Protein AF-A0A379PPJ9-F1 (afdb_monomer)

pLDDT: mean 93.81, std 9.84, range [37.91, 98.75]

Mean predicted aligned error: 3.61 Å

Foldseek 3Di:
DWKWWAQLWKTKIFQWDDDVLDTPTQHHDQKDWAWFAEPNDTWTKIKGKDADPVVSVVLRVPRRPDYLQDQPDQDQDDAPRIWMWMATLVRWIFIAGRSSHTDTDDPGFMDDDLRVQLVVCVVVPDGSNVSLVRSQVPRPRGHHDMWMATSVVRDTDDDDPDPDD

Secondary structure (DSSP, 8-state):
--EEEE-SSEEEE---EEETTEEEESS---EEEEEEEETTEEEEEEEEEEE-HHHHHHHHHHHTTSBTT-GGGPPP--TTSEEEEEEETTS-EEEE-TT---EEPPSSEEEETTHHHHHHHHHTT--HHHHHHHHHHH-TT--SS-EEEETTTTEE--PPPPPP-

Solvent-accessible surface area (backbone atoms only — not comparable to full-atom values): 8866 Å² total; per-residue (Å²): 78,22,24,35,24,30,55,83,43,35,43,17,31,35,1,26,35,66,58,89,94,40,80,76,39,46,70,48,84,42,69,41,80,48,54,28,25,53,90,88,37,81,42,52,32,38,39,36,49,23,43,41,72,65,52,45,52,53,51,52,57,46,41,56,73,38,45,54,79,56,79,88,78,65,70,95,58,62,82,85,33,40,40,32,44,36,40,38,80,90,68,55,39,27,39,29,46,55,75,56,60,69,37,82,53,66,78,64,42,49,44,49,71,22,20,71,48,23,44,54,34,36,76,72,70,39,53,18,57,61,6,40,53,54,11,32,76,71,26,91,57,28,25,61,48,67,49,36,34,32,69,83,76,75,40,77,51,89,76,76,76,77,76,87,127

Radius of gyration: 15.04 Å; Cα contacts (8 Å, |Δi|>4): 394; chains: 1; bounding box: 38×35×41 Å

InterPro domains:
  IPR029055 Nucleophile aminohydrolases, N-terminal [G3DSA:3.60.20.10] (2-155)
  IPR029055 Nucleophile aminohydrolases, N-terminal [SSF56235] (7-148)

Sequence (165 aa):
MTTVAYDGRFLAADGRSTLGNLISGKAVKKIFQLLTCANGVQVQAVLAGAGSFQTVNIVKSHLERNDLFESELIPEIEPGSFQGLLVLETGEVYDLEDKLVPLPAEIPVAIGSGTDYAMAAMVMGKSAPAAVEVACELDVYSGGKIAVFDTETWAFVDIKPAAAA

Organism: Ectopseudomonas mendocina (NCBI:txid300)

Structure (mmCIF, N/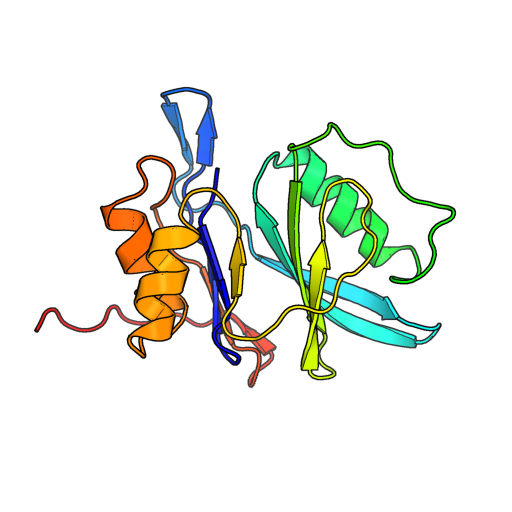CA/C/O backbone):
data_AF-A0A379PPJ9-F1
#
_entry.id   AF-A0A379PPJ9-F1
#
loop_
_atom_site.group_PDB
_atom_site.id
_atom_site.type_symbol
_atom_site.label_atom_id
_atom_site.label_alt_id
_atom_site.label_comp_id
_atom_site.label_asym_id
_atom_site.label_entity_id
_atom_site.label_seq_id
_atom_site.pdbx_PDB_ins_code
_atom_site.Cartn_x
_atom_site.Cartn_y
_atom_site.Cartn_z
_atom_site.occupancy
_atom_site.B_iso_or_equiv
_atom_site.auth_seq_id
_atom_site.auth_comp_id
_atom_site.auth_asym_id
_atom_site.auth_atom_id
_atom_site.pdbx_PDB_model_num
ATOM 1 N N . MET A 1 1 ? 11.764 5.414 -2.268 1.00 88.62 1 MET A N 1
ATOM 2 C CA . MET A 1 1 ? 11.714 4.691 -3.552 1.00 88.62 1 MET A CA 1
ATOM 3 C C . MET A 1 1 ? 11.227 3.277 -3.312 1.00 88.62 1 MET A C 1
ATOM 5 O O . MET A 1 1 ? 11.798 2.616 -2.452 1.00 88.62 1 MET A O 1
ATOM 9 N N . THR A 1 2 ? 10.162 2.880 -4.001 1.00 93.44 2 THR A N 1
ATOM 10 C CA . THR A 1 2 ? 9.380 1.647 -3.799 1.00 93.44 2 THR A CA 1
ATOM 11 C C . THR A 1 2 ? 8.352 1.577 -4.929 1.00 93.44 2 THR A C 1
ATOM 13 O O . TH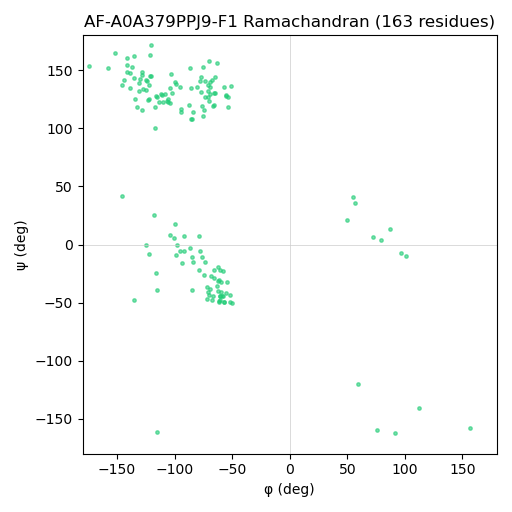R A 1 2 ? 7.913 2.632 -5.379 1.00 93.44 2 THR A O 1
ATOM 16 N N . THR A 1 3 ? 7.893 0.387 -5.304 1.00 98.31 3 THR A N 1
ATOM 17 C CA . THR A 1 3 ? 6.592 0.221 -5.962 1.00 98.31 3 THR A CA 1
ATOM 18 C C . THR A 1 3 ? 5.667 -0.607 -5.085 1.00 98.31 3 THR A C 1
ATOM 20 O O . THR A 1 3 ? 6.030 -1.704 -4.655 1.00 98.31 3 THR A O 1
ATOM 23 N N . VAL A 1 4 ? 4.473 -0.076 -4.839 1.00 98.56 4 VAL A N 1
ATOM 24 C CA . VAL A 1 4 ? 3.347 -0.762 -4.200 1.00 98.56 4 VAL A CA 1
ATOM 25 C C . VAL A 1 4 ? 2.152 -0.672 -5.136 1.00 98.56 4 VAL A C 1
ATOM 27 O O . VAL A 1 4 ? 1.942 0.376 -5.736 1.00 98.56 4 VAL A O 1
ATOM 30 N N . ALA A 1 5 ? 1.366 -1.739 -5.240 1.00 98.69 5 ALA A N 1
ATOM 31 C CA . ALA A 1 5 ? 0.133 -1.763 -6.019 1.00 98.69 5 ALA A CA 1
ATOM 32 C C . ALA A 1 5 ? -0.960 -2.564 -5.303 1.00 98.69 5 ALA A C 1
ATOM 34 O O . ALA A 1 5 ? -0.660 -3.548 -4.621 1.00 98.69 5 ALA A O 1
ATOM 35 N N . TYR A 1 6 ? -2.215 -2.167 -5.501 1.00 98.75 6 TYR A N 1
ATOM 36 C CA . TYR A 1 6 ? -3.407 -2.865 -5.039 1.00 98.75 6 TYR A CA 1
ATOM 37 C C . TYR A 1 6 ? -4.448 -2.950 -6.155 1.00 98.75 6 TYR A C 1
ATOM 39 O O . TYR A 1 6 ? -4.855 -1.935 -6.720 1.00 98.75 6 TYR A O 1
ATOM 47 N N . ASP A 1 7 ? -4.892 -4.169 -6.457 1.00 98.31 7 ASP A N 1
ATOM 48 C CA . ASP A 1 7 ? -5.857 -4.462 -7.529 1.00 98.31 7 ASP A CA 1
ATOM 49 C C . ASP A 1 7 ? -7.276 -4.767 -7.013 1.00 98.31 7 ASP A C 1
ATOM 51 O O . ASP A 1 7 ? -8.141 -5.181 -7.782 1.00 98.31 7 ASP A O 1
ATOM 55 N N . GLY A 1 8 ? -7.519 -4.574 -5.713 1.00 97.62 8 GLY A N 1
ATOM 56 C CA . GLY A 1 8 ? -8.782 -4.918 -5.054 1.00 97.62 8 GLY A CA 1
ATOM 57 C C . GLY A 1 8 ? -8.781 -6.277 -4.361 1.00 97.62 8 GLY A C 1
ATOM 58 O O . GLY A 1 8 ? -9.727 -6.581 -3.639 1.00 97.62 8 GLY A O 1
ATOM 59 N N . ARG A 1 9 ? -7.717 -7.069 -4.535 1.00 97.25 9 ARG A N 1
ATOM 60 C CA . ARG A 1 9 ? -7.499 -8.323 -3.807 1.00 97.25 9 ARG A CA 1
ATOM 61 C C . ARG A 1 9 ? -6.065 -8.470 -3.309 1.00 97.25 9 ARG A C 1
ATOM 63 O O . ARG A 1 9 ? -5.817 -8.856 -2.175 1.00 97.25 9 ARG A O 1
ATOM 70 N N . PHE A 1 10 ? -5.090 -8.223 -4.162 1.00 98.44 10 PHE A N 1
ATOM 71 C CA . PHE A 1 10 ? -3.689 -8.397 -3.830 1.00 98.44 10 PHE A CA 1
ATOM 72 C C . PHE A 1 10 ? -3.051 -7.044 -3.594 1.00 98.44 10 PHE A C 1
ATOM 74 O O . PHE A 1 10 ? -3.020 -6.199 -4.483 1.00 98.44 10 PHE A O 1
ATOM 81 N N . LEU A 1 11 ? -2.494 -6.859 -2.402 1.00 98.62 11 LEU A N 1
ATOM 82 C CA . LEU A 1 11 ? -1.573 -5.772 -2.107 1.00 98.62 11 LEU A CA 1
ATOM 83 C C . LEU A 1 11 ? -0.154 -6.299 -2.303 1.00 98.62 11 LEU A C 1
ATOM 85 O O . LEU A 1 11 ? 0.276 -7.223 -1.610 1.00 98.62 11 LEU A O 1
ATOM 89 N N . ALA A 1 12 ? 0.570 -5.734 -3.260 1.00 98.56 12 ALA A N 1
ATOM 90 C CA . ALA A 1 12 ? 1.913 -6.164 -3.618 1.00 98.56 12 ALA A CA 1
ATOM 91 C C . ALA A 1 12 ? 2.920 -5.028 -3.453 1.00 98.56 12 ALA A C 1
ATOM 93 O O . ALA A 1 12 ? 2.608 -3.871 -3.721 1.00 98.56 12 ALA A O 1
ATOM 94 N N . ALA A 1 13 ? 4.140 -5.363 -3.035 1.00 98.44 13 ALA A N 1
ATOM 95 C CA . ALA A 1 13 ? 5.232 -4.406 -2.896 1.00 98.44 13 ALA A CA 1
ATOM 96 C C . ALA A 1 13 ? 6.574 -5.034 -3.271 1.00 98.44 13 ALA A C 1
ATOM 98 O O . ALA A 1 13 ? 6.845 -6.188 -2.928 1.00 98.44 13 ALA A O 1
ATOM 99 N N . ASP A 1 14 ? 7.440 -4.269 -3.930 1.00 98.12 14 ASP A N 1
ATOM 100 C CA . ASP A 1 14 ? 8.795 -4.713 -4.247 1.00 98.12 14 ASP A CA 1
ATOM 101 C C . ASP A 1 14 ? 9.683 -4.800 -2.983 1.00 98.12 14 ASP A C 1
ATOM 103 O O . ASP A 1 14 ? 9.444 -4.142 -1.970 1.00 98.12 14 ASP A O 1
ATOM 107 N N . GLY A 1 15 ? 10.759 -5.584 -3.035 1.00 97.12 15 GLY A N 1
ATOM 108 C CA . GLY A 1 15 ? 11.652 -5.829 -1.894 1.00 97.12 15 GLY A CA 1
ATOM 109 C C . GLY A 1 15 ? 12.924 -4.978 -1.862 1.00 97.12 15 GLY A C 1
ATOM 110 O O . GLY A 1 15 ? 13.753 -5.166 -0.963 1.00 97.12 15 GLY A O 1
ATOM 111 N N . ARG A 1 16 ? 13.149 -4.094 -2.843 1.00 97.31 16 ARG A N 1
ATOM 112 C CA . ARG A 1 16 ? 14.393 -3.326 -2.968 1.00 97.31 16 ARG A CA 1
ATOM 113 C C . ARG A 1 16 ? 14.406 -2.159 -1.990 1.00 97.31 16 ARG A C 1
ATOM 115 O O . ARG A 1 16 ? 13.404 -1.486 -1.786 1.00 97.31 16 ARG A O 1
ATOM 122 N N . SER A 1 17 ? 15.563 -1.905 -1.397 1.00 96.38 17 SER A N 1
ATOM 123 C CA . SER A 1 17 ? 15.854 -0.641 -0.723 1.00 96.38 17 SER A CA 1
ATOM 124 C C . SER A 1 17 ? 17.165 -0.091 -1.256 1.00 96.38 17 SER A C 1
ATOM 126 O O . SER A 1 17 ? 18.068 -0.856 -1.619 1.00 96.38 17 SER A O 1
ATOM 128 N N . THR A 1 18 ? 17.250 1.231 -1.340 1.00 94.94 18 THR A N 1
ATOM 129 C CA . THR A 1 18 ? 18.393 1.945 -1.902 1.00 94.94 18 THR A CA 1
ATOM 130 C C . THR A 1 18 ? 18.873 3.035 -0.957 1.00 94.94 18 THR A C 1
ATOM 132 O O . THR A 1 18 ? 18.065 3.731 -0.346 1.00 94.94 18 THR A O 1
ATOM 135 N N . LEU A 1 19 ? 20.189 3.225 -0.887 1.00 92.44 19 LEU A N 1
ATOM 136 C CA . LEU A 1 19 ? 20.836 4.374 -0.263 1.00 92.44 19 LEU A CA 1
ATOM 137 C C . LEU A 1 19 ? 21.61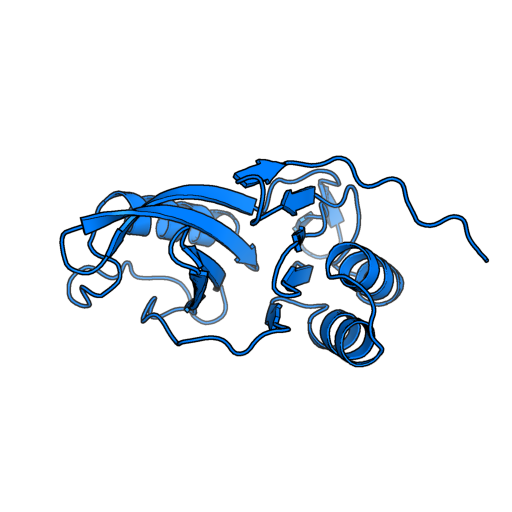5 5.125 -1.348 1.00 92.44 19 LEU A C 1
ATOM 139 O O . LEU A 1 19 ? 22.691 4.694 -1.757 1.00 92.44 19 LEU A O 1
ATOM 143 N N . GLY A 1 20 ? 21.045 6.215 -1.864 1.00 88.94 20 GLY A N 1
ATOM 144 C CA . GLY A 1 20 ? 21.582 6.884 -3.051 1.00 88.94 20 GLY A CA 1
ATOM 145 C C . GLY A 1 20 ? 21.612 5.934 -4.253 1.00 88.94 20 GLY A C 1
ATOM 146 O O . GLY A 1 20 ? 20.582 5.404 -4.659 1.00 88.94 20 GLY A O 1
ATOM 147 N N . ASN A 1 21 ? 22.801 5.691 -4.804 1.00 91.62 21 ASN A N 1
ATOM 148 C CA . ASN A 1 21 ? 23.038 4.776 -5.925 1.00 91.62 21 ASN A CA 1
ATOM 149 C C . ASN A 1 21 ? 23.379 3.330 -5.501 1.00 91.62 21 ASN A C 1
ATOM 151 O O . ASN A 1 21 ? 23.742 2.515 -6.348 1.00 91.62 21 ASN A O 1
ATOM 155 N N . LEU A 1 22 ? 23.287 2.999 -4.208 1.00 94.88 22 LEU A N 1
ATOM 156 C CA . LEU A 1 22 ? 23.575 1.669 -3.670 1.00 94.88 22 LEU A CA 1
ATOM 157 C C . LEU A 1 22 ? 22.282 0.902 -3.378 1.00 94.88 22 LEU A C 1
ATOM 159 O O . LEU A 1 22 ? 21.426 1.396 -2.650 1.00 94.88 22 LEU A O 1
ATOM 163 N N . ILE A 1 23 ? 22.173 -0.345 -3.844 1.00 97.00 23 ILE A N 1
ATOM 164 C CA . ILE A 1 23 ? 21.141 -1.277 -3.362 1.00 97.00 23 ILE A CA 1
ATOM 165 C C . ILE A 1 23 ? 21.550 -1.767 -1.967 1.00 97.00 23 ILE A C 1
ATOM 167 O O . ILE A 1 23 ? 22.5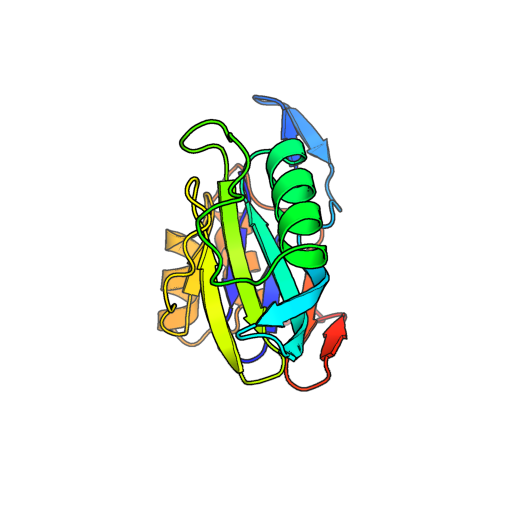07 -2.529 -1.835 1.00 97.00 23 ILE A O 1
ATOM 171 N N . SER A 1 24 ? 20.821 -1.346 -0.933 1.00 96.06 24 SER A N 1
ATOM 172 C CA . SER A 1 24 ? 21.068 -1.703 0.472 1.00 96.06 24 SER A CA 1
ATOM 173 C C . SER A 1 24 ? 20.259 -2.921 0.935 1.00 96.06 24 SER A C 1
ATOM 175 O O . SER A 1 24 ? 20.595 -3.542 1.941 1.00 96.06 24 SER A O 1
ATOM 177 N N . GLY A 1 25 ? 19.218 -3.306 0.189 1.00 95.62 25 GLY A N 1
ATOM 178 C CA . GLY A 1 25 ? 18.398 -4.478 0.486 1.00 95.62 25 GLY A CA 1
ATOM 179 C C . GLY A 1 25 ? 17.650 -4.998 -0.739 1.00 95.62 25 GLY A C 1
ATOM 180 O O . GLY A 1 25 ? 17.351 -4.244 -1.662 1.00 95.62 25 GLY A O 1
ATOM 181 N N . LYS A 1 26 ? 17.360 -6.305 -0.749 1.00 95.88 26 LYS A N 1
ATOM 182 C CA . LYS A 1 26 ? 16.615 -6.988 -1.827 1.00 95.88 26 LYS A CA 1
ATOM 183 C C . LYS A 1 26 ? 15.381 -7.759 -1.341 1.00 95.88 26 LYS A C 1
ATOM 185 O O . LYS A 1 26 ? 14.714 -8.388 -2.152 1.00 95.88 26 LYS A O 1
ATOM 190 N N . ALA A 1 27 ? 15.105 -7.760 -0.041 1.00 95.38 27 ALA A N 1
ATOM 191 C CA . ALA A 1 27 ? 13.971 -8.460 0.568 1.00 95.38 27 ALA A CA 1
ATOM 192 C C . ALA A 1 27 ? 13.425 -7.669 1.771 1.00 95.38 27 ALA A C 1
ATOM 194 O O . ALA A 1 27 ? 13.180 -8.221 2.844 1.00 95.38 27 ALA A O 1
ATOM 195 N N . VAL A 1 28 ? 13.325 -6.348 1.620 1.00 96.00 28 VAL A N 1
ATOM 196 C CA . VAL A 1 28 ? 12.815 -5.450 2.660 1.00 96.00 28 VAL A CA 1
ATOM 197 C C . VAL A 1 28 ? 11.296 -5.553 2.714 1.00 96.00 28 VAL A C 1
ATOM 199 O O . VAL A 1 28 ? 10.628 -5.467 1.688 1.00 96.00 28 VAL A O 1
ATOM 202 N N . LYS A 1 29 ? 10.746 -5.730 3.919 1.00 94.19 29 LYS A N 1
ATOM 203 C CA . LYS A 1 29 ? 9.297 -5.716 4.135 1.00 94.19 29 LYS A CA 1
ATOM 204 C C . LYS A 1 29 ? 8.779 -4.286 4.034 1.00 94.19 29 LYS A C 1
ATOM 206 O O . LYS A 1 29 ? 9.283 -3.406 4.730 1.00 94.19 29 LYS A O 1
ATOM 211 N N . LYS A 1 30 ? 7.771 -4.088 3.189 1.00 97.06 30 LYS A N 1
ATOM 212 C CA . LYS A 1 30 ? 7.091 -2.799 2.987 1.00 97.06 30 LYS A CA 1
ATOM 213 C C . LYS A 1 30 ? 5.594 -2.855 3.261 1.00 97.06 30 LYS A C 1
ATOM 215 O O . LYS A 1 30 ? 4.958 -1.813 3.272 1.00 97.06 30 LYS A O 1
ATOM 220 N N . ILE A 1 31 ? 5.072 -4.061 3.481 1.00 98.38 31 ILE A N 1
ATOM 221 C CA . ILE A 1 31 ? 3.687 -4.351 3.836 1.00 98.38 31 ILE A CA 1
ATOM 222 C C . ILE A 1 31 ? 3.668 -4.783 5.303 1.00 98.38 31 ILE A C 1
ATOM 224 O O . ILE A 1 31 ? 4.439 -5.663 5.704 1.00 98.38 31 ILE A O 1
ATOM 228 N N . PHE A 1 32 ? 2.793 -4.170 6.091 1.00 98.31 32 PHE A N 1
ATOM 229 C CA . PHE A 1 32 ? 2.688 -4.351 7.531 1.00 98.31 32 PHE A CA 1
ATOM 230 C C . PHE A 1 32 ? 1.227 -4.563 7.911 1.00 98.31 32 PHE A C 1
ATOM 232 O O . PHE A 1 32 ? 0.402 -3.678 7.720 1.00 98.31 32 PHE A O 1
ATOM 239 N N . GLN A 1 33 ? 0.918 -5.723 8.484 1.00 98.00 33 GLN A N 1
ATOM 240 C CA . GLN A 1 33 ? -0.353 -5.916 9.176 1.00 98.00 33 GLN A CA 1
ATOM 241 C C . GLN A 1 33 ? -0.315 -5.164 10.506 1.00 98.00 33 GLN A C 1
ATOM 243 O O . GLN A 1 33 ? 0.718 -5.158 11.186 1.00 98.00 33 GLN A O 1
ATOM 248 N N . LEU A 1 34 ? -1.428 -4.539 10.864 1.00 97.38 34 LEU A N 1
ATOM 249 C CA . LEU A 1 34 ? -1.590 -3.804 12.110 1.00 97.38 34 LEU A CA 1
ATOM 250 C C . LEU A 1 34 ? -3.054 -3.815 12.555 1.00 97.38 34 LEU A C 1
ATOM 252 O O . LEU A 1 34 ? -3.955 -4.144 11.785 1.00 97.38 34 LEU A O 1
ATOM 256 N N . LEU A 1 35 ? -3.274 -3.456 13.814 1.00 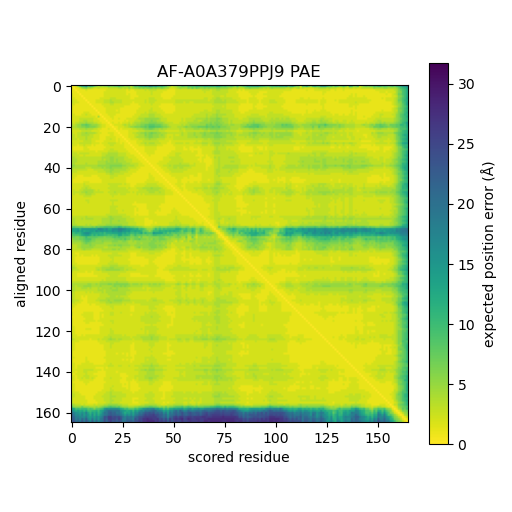97.62 35 LEU A N 1
ATOM 257 C CA . LEU A 1 35 ? -4.596 -3.163 14.352 1.00 97.62 35 LEU A CA 1
ATOM 258 C C . LEU A 1 35 ? -4.671 -1.649 14.533 1.00 97.62 35 LEU A C 1
ATOM 260 O O . LEU A 1 35 ? -3.795 -1.076 15.179 1.00 97.62 35 LEU A O 1
ATOM 264 N N . THR A 1 36 ? -5.663 -1.010 13.924 1.00 96.25 36 THR A N 1
ATOM 265 C CA . THR A 1 36 ? -5.894 0.436 14.041 1.00 96.25 36 THR A CA 1
ATOM 266 C C . THR A 1 36 ? -7.278 0.695 14.621 1.00 96.25 36 THR A C 1
ATOM 268 O O . THR A 1 36 ? -8.059 -0.236 14.819 1.00 96.25 36 THR A O 1
ATOM 271 N N . CYS A 1 37 ? -7.570 1.950 14.938 1.00 96.19 37 CYS A N 1
ATOM 272 C CA . CYS A 1 37 ? -8.883 2.394 15.368 1.00 96.19 37 CYS A CA 1
ATOM 273 C C . CYS A 1 37 ? -9.478 3.266 14.260 1.00 96.19 37 CYS A C 1
ATOM 275 O O . CYS A 1 37 ? -8.812 4.175 13.784 1.00 96.19 37 CYS A O 1
ATOM 277 N N . ALA A 1 38 ? -10.703 2.987 13.829 1.00 95.88 38 ALA A N 1
ATOM 278 C CA . ALA A 1 38 ? -11.425 3.794 12.856 1.00 95.88 38 ALA A CA 1
ATOM 279 C C . ALA A 1 38 ? -12.803 4.134 13.430 1.00 95.88 38 ALA A C 1
ATOM 281 O O . ALA A 1 38 ? -13.615 3.238 13.673 1.00 95.88 38 ALA A O 1
ATOM 282 N N . ASN A 1 39 ? -13.071 5.423 13.662 1.00 94.31 39 ASN A N 1
ATOM 283 C CA . ASN A 1 39 ? -14.315 5.902 14.279 1.00 94.31 39 ASN A CA 1
ATOM 284 C C . ASN A 1 39 ? -14.613 5.250 15.648 1.00 94.31 39 ASN A C 1
ATOM 286 O O . ASN A 1 39 ? -15.751 4.888 15.953 1.00 94.31 39 ASN A O 1
ATOM 290 N N . GLY A 1 40 ? -13.585 5.070 16.475 1.00 94.56 40 GLY A N 1
ATOM 291 C CA . GLY A 1 40 ? -13.666 4.464 17.804 1.00 94.56 40 GLY A CA 1
ATOM 292 C C . GLY A 1 40 ? -13.734 2.933 17.808 1.00 94.56 40 GLY A C 1
ATOM 293 O O . GLY A 1 40 ? -13.896 2.340 18.877 1.00 94.56 40 GLY A O 1
ATOM 294 N N . VAL A 1 41 ? -13.628 2.280 16.646 1.00 96.25 41 VAL A N 1
ATOM 295 C CA . VAL A 1 41 ? -13.711 0.820 16.508 1.00 96.25 41 VAL A CA 1
ATOM 296 C C . VAL A 1 41 ? -12.355 0.251 16.108 1.00 96.25 41 VAL A C 1
ATOM 298 O O . VAL A 1 41 ? -11.748 0.701 15.141 1.00 96.25 41 VAL A O 1
ATOM 301 N N . GLN A 1 42 ? -11.884 -0.767 16.833 1.00 97.62 42 GLN A N 1
ATOM 302 C CA . GLN A 1 42 ? -10.680 -1.498 16.436 1.00 97.62 42 GLN A CA 1
ATOM 303 C C . GLN A 1 42 ? -10.945 -2.329 15.180 1.00 97.62 42 GLN A C 1
ATOM 305 O O . GLN A 1 42 ? -11.905 -3.098 15.140 1.00 97.62 42 GLN A O 1
ATOM 310 N N . VAL A 1 43 ? -10.071 -2.183 14.190 1.00 97.81 43 VAL A N 1
ATOM 311 C CA . VAL A 1 43 ? -10.183 -2.790 12.864 1.00 97.81 43 VAL A CA 1
ATOM 312 C C . VAL A 1 43 ? -8.813 -3.291 12.412 1.00 97.81 43 VAL A C 1
ATOM 314 O O . VAL A 1 43 ? -7.794 -2.609 12.583 1.00 97.81 43 VAL A O 1
ATOM 317 N N . GLN A 1 44 ? -8.758 -4.507 11.868 1.00 98.06 44 GLN A N 1
ATOM 318 C CA . GLN A 1 44 ? -7.534 -5.007 11.249 1.00 98.06 44 GLN A CA 1
ATOM 319 C C . GLN A 1 44 ? -7.256 -4.238 9.964 1.00 98.06 44 GLN A C 1
ATOM 321 O O . GLN A 1 44 ? -8.152 -3.974 9.164 1.00 98.06 44 GLN A O 1
ATOM 326 N N . ALA A 1 45 ? -5.987 -3.930 9.739 1.00 98.38 45 ALA A N 1
ATOM 327 C CA . ALA A 1 45 ? -5.555 -3.232 8.549 1.00 98.38 45 ALA A CA 1
ATOM 328 C C . ALA A 1 45 ? -4.228 -3.781 8.033 1.00 98.38 45 ALA A C 1
ATOM 330 O O . ALA A 1 45 ? -3.436 -4.392 8.760 1.00 98.38 45 ALA A O 1
ATOM 331 N N . VAL A 1 46 ? -3.965 -3.508 6.762 1.00 98.56 46 VAL A N 1
ATOM 332 C CA . VAL A 1 46 ? -2.655 -3.685 6.155 1.00 98.56 46 VAL A CA 1
ATOM 333 C C . VAL A 1 46 ? -2.185 -2.354 5.575 1.00 98.56 46 VAL A C 1
ATOM 335 O O . VAL A 1 46 ? -2.882 -1.715 4.793 1.00 98.56 46 VAL A O 1
ATOM 338 N N . LEU A 1 47 ? -0.995 -1.926 5.991 1.00 98.50 47 LEU A N 1
ATOM 339 C CA . LEU A 1 47 ? -0.319 -0.724 5.514 1.00 98.50 47 LEU A CA 1
ATOM 340 C C . LEU A 1 47 ? 0.827 -1.124 4.592 1.00 98.50 47 LEU A C 1
ATOM 342 O O . LEU A 1 47 ? 1.735 -1.847 5.011 1.00 98.50 47 LEU A O 1
ATOM 346 N N . ALA A 1 48 ? 0.843 -0.596 3.377 1.00 98.31 48 ALA A N 1
ATOM 347 C CA . ALA A 1 48 ? 2.027 -0.578 2.534 1.00 98.31 48 ALA A CA 1
ATOM 348 C C . ALA A 1 48 ? 2.645 0.823 2.515 1.00 98.31 48 ALA A C 1
ATOM 350 O O . ALA A 1 48 ? 1.930 1.808 2.374 1.00 98.31 48 ALA A O 1
ATOM 351 N N . GLY A 1 49 ? 3.968 0.914 2.668 1.00 97.12 49 GLY A N 1
ATOM 352 C CA . GLY A 1 49 ? 4.682 2.190 2.756 1.00 97.12 49 GLY A CA 1
ATOM 353 C C . GLY A 1 49 ? 5.764 2.361 1.690 1.00 97.12 49 GLY A C 1
ATOM 354 O O . GLY A 1 49 ? 6.576 1.463 1.446 1.00 97.12 49 GLY A O 1
ATOM 355 N N . ALA A 1 50 ? 5.824 3.555 1.109 1.00 96.56 50 ALA A N 1
ATOM 356 C CA . ALA A 1 50 ? 6.869 4.023 0.213 1.00 96.56 50 ALA A CA 1
ATOM 357 C C . ALA A 1 50 ? 7.527 5.293 0.775 1.00 96.56 50 ALA A C 1
ATOM 359 O O . ALA A 1 50 ? 6.879 6.124 1.402 1.00 96.56 50 ALA A O 1
ATOM 360 N N . GLY A 1 51 ? 8.836 5.441 0.547 1.00 94.25 51 GLY A N 1
ATOM 361 C CA . GLY A 1 51 ? 9.609 6.589 1.034 1.00 94.25 51 GLY A CA 1
ATOM 362 C C . GLY A 1 51 ? 10.625 6.203 2.106 1.00 94.25 51 GLY A C 1
ATOM 363 O O . GLY A 1 51 ? 11.293 5.172 1.984 1.00 94.25 51 GLY A O 1
ATOM 364 N N . SER A 1 52 ? 10.783 7.049 3.121 1.00 93.56 52 SER A N 1
ATOM 365 C CA . SER A 1 52 ? 11.709 6.836 4.232 1.00 93.56 52 SER A CA 1
ATOM 366 C C . SER A 1 52 ? 11.223 5.714 5.145 1.00 93.56 52 SER A C 1
ATOM 368 O O . SER A 1 52 ? 10.116 5.750 5.679 1.00 93.56 52 SER A O 1
ATOM 370 N N . PHE A 1 53 ? 12.091 4.732 5.401 1.00 90.31 53 PHE A N 1
ATOM 371 C CA . PHE A 1 53 ? 11.778 3.630 6.314 1.00 90.31 53 PHE A CA 1
ATOM 372 C C . PHE A 1 53 ? 11.494 4.115 7.745 1.00 90.31 53 PHE A C 1
ATOM 374 O O . PHE A 1 53 ? 10.706 3.503 8.464 1.00 90.31 53 PHE A O 1
ATOM 381 N N . GLN A 1 54 ? 12.117 5.217 8.170 1.00 92.06 54 GLN A N 1
ATOM 382 C CA . GLN A 1 54 ? 11.853 5.803 9.484 1.00 92.06 54 GLN A CA 1
ATOM 383 C C . GLN A 1 54 ? 10.431 6.360 9.541 1.00 92.06 54 GLN A C 1
ATOM 385 O O . GLN A 1 54 ? 9.687 6.015 10.458 1.00 92.06 54 GLN A O 1
ATOM 390 N N . THR A 1 55 ? 10.033 7.130 8.523 1.00 94.31 55 THR A N 1
ATOM 391 C CA . THR A 1 55 ? 8.687 7.701 8.434 1.00 94.31 55 THR A CA 1
ATOM 392 C C . THR A 1 55 ? 7.623 6.607 8.388 1.00 94.31 55 THR A C 1
ATOM 394 O O . THR A 1 55 ? 6.678 6.660 9.166 1.00 94.31 55 THR A O 1
ATOM 397 N N . VAL A 1 56 ? 7.822 5.540 7.602 1.00 94.81 56 VAL A N 1
ATOM 398 C CA . VAL A 1 56 ? 6.892 4.391 7.558 1.00 94.81 56 VAL A CA 1
ATOM 399 C C . VAL A 1 56 ? 6.667 3.778 8.949 1.00 94.81 56 VAL A C 1
ATOM 401 O O . VAL A 1 56 ? 5.534 3.470 9.312 1.00 94.81 56 VAL A O 1
ATOM 404 N N . ASN A 1 57 ? 7.721 3.626 9.760 1.00 94.44 57 ASN A N 1
ATOM 405 C CA . ASN A 1 57 ? 7.581 3.084 11.117 1.00 94.44 57 ASN A CA 1
ATOM 406 C C . ASN A 1 57 ? 6.898 4.060 12.085 1.00 94.44 57 ASN A C 1
ATOM 408 O O . ASN A 1 57 ? 6.138 3.618 12.952 1.00 94.44 57 ASN A O 1
ATOM 412 N N . ILE A 1 58 ? 7.157 5.364 11.950 1.00 94.62 58 ILE A N 1
ATOM 413 C CA . ILE A 1 58 ? 6.472 6.409 12.724 1.00 94.62 58 ILE A CA 1
ATOM 414 C C . ILE A 1 58 ? 4.973 6.374 12.415 1.00 94.62 58 ILE A C 1
ATOM 416 O O . ILE A 1 58 ? 4.173 6.275 13.342 1.00 94.62 58 ILE A O 1
ATOM 420 N N . VAL A 1 59 ? 4.607 6.356 11.130 1.00 95.44 59 VAL 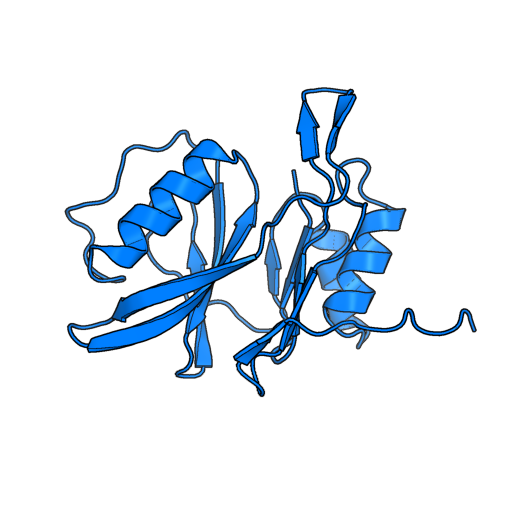A N 1
ATOM 421 C CA . VAL A 1 59 ? 3.213 6.292 10.673 1.00 95.44 59 VAL A CA 1
ATOM 422 C C . VAL A 1 59 ? 2.536 5.012 11.144 1.00 95.44 59 VAL A C 1
ATOM 424 O O . VAL A 1 59 ? 1.479 5.084 11.760 1.00 95.44 59 VAL A O 1
ATOM 427 N N . LYS A 1 60 ? 3.165 3.843 10.961 1.00 95.81 60 LYS A N 1
ATOM 428 C CA . LYS A 1 60 ? 2.641 2.572 11.487 1.00 95.81 60 LYS A CA 1
ATOM 429 C C . LYS A 1 60 ? 2.333 2.675 12.983 1.00 95.81 60 LYS A C 1
ATOM 431 O O . LYS A 1 60 ? 1.248 2.316 13.423 1.00 95.81 60 LYS A O 1
ATOM 436 N N . SER A 1 61 ? 3.287 3.187 13.758 1.00 94.81 61 SER A N 1
ATOM 437 C CA . SER A 1 61 ? 3.140 3.304 15.209 1.00 94.81 61 SER A CA 1
ATOM 438 C C . SER A 1 61 ? 2.089 4.342 15.619 1.00 94.81 61 SER A C 1
ATOM 440 O O . SER A 1 61 ? 1.541 4.252 16.714 1.00 94.81 61 SER A O 1
ATOM 442 N N . HIS A 1 62 ? 1.850 5.355 14.784 1.00 94.81 62 HIS A N 1
ATOM 443 C CA . HIS A 1 62 ? 0.786 6.337 14.969 1.00 94.81 62 HIS A CA 1
ATOM 444 C C . HIS A 1 62 ? -0.589 5.705 14.707 1.00 94.81 62 HIS A C 1
ATOM 446 O O . HIS A 1 62 ? -1.462 5.817 15.564 1.00 94.81 62 HIS A O 1
ATOM 452 N N . LEU A 1 63 ? -0.743 4.960 13.607 1.00 95.62 63 LEU A N 1
ATOM 453 C CA . LEU A 1 63 ? -1.978 4.243 13.260 1.00 95.62 63 LEU A CA 1
ATOM 454 C C . LEU A 1 63 ? -2.363 3.171 14.291 1.00 95.62 63 LEU A C 1
ATOM 456 O O . LEU A 1 63 ? -3.542 2.919 14.506 1.00 95.62 63 LEU A O 1
ATOM 460 N N . GLU A 1 64 ? -1.388 2.540 14.948 1.00 96.00 64 GLU A N 1
ATOM 461 C CA . GLU A 1 64 ? -1.637 1.544 16.006 1.00 96.00 64 GLU A CA 1
ATOM 462 C C . GLU A 1 64 ? -2.119 2.154 17.333 1.00 96.00 64 GLU A C 1
ATOM 464 O O . GLU A 1 64 ? -2.563 1.423 18.218 1.00 96.00 64 GLU A O 1
ATOM 469 N N . ARG A 1 65 ? -1.978 3.473 17.522 1.00 93.50 65 ARG A N 1
ATOM 470 C CA . ARG A 1 65 ? -2.233 4.137 18.814 1.00 93.50 65 ARG A CA 1
ATOM 471 C C . ARG A 1 65 ? -3.382 5.130 18.793 1.00 93.50 65 ARG A C 1
ATOM 473 O O . ARG A 1 65 ? -3.926 5.400 19.859 1.00 93.50 65 ARG A O 1
ATOM 480 N N . ASN A 1 66 ? -3.699 5.685 17.632 1.00 93.62 66 ASN A N 1
ATOM 481 C CA . ASN A 1 66 ? -4.670 6.764 17.486 1.00 93.62 66 ASN A CA 1
ATOM 482 C C . ASN A 1 66 ? -5.792 6.336 16.544 1.00 93.62 66 ASN A C 1
ATOM 484 O O . ASN A 1 66 ? -5.648 5.365 15.795 1.00 93.62 66 ASN A O 1
ATOM 488 N N . ASP A 1 67 ? -6.904 7.063 16.592 1.00 94.81 67 ASP A N 1
ATOM 489 C CA . ASP A 1 67 ? -7.951 6.885 15.597 1.00 94.81 67 ASP A CA 1
ATOM 490 C C . ASP A 1 67 ? -7.495 7.424 14.238 1.00 94.81 67 ASP A C 1
ATOM 492 O O . ASP A 1 67 ? -6.912 8.503 14.145 1.00 94.81 67 ASP A O 1
ATOM 496 N N . LEU A 1 68 ? -7.782 6.670 13.181 1.00 94.12 68 LEU A N 1
ATOM 497 C CA . LEU A 1 68 ? -7.434 6.972 11.798 1.00 94.12 68 LEU A CA 1
ATOM 498 C C . LEU A 1 68 ? -7.937 8.355 11.358 1.00 94.12 68 LEU A C 1
ATOM 500 O O . LEU A 1 68 ? -7.296 9.004 10.535 1.00 94.12 68 LEU A O 1
ATOM 504 N N . PHE A 1 69 ? -9.072 8.808 11.897 1.00 93.00 69 PHE A N 1
ATOM 505 C CA . PHE A 1 69 ? -9.685 10.086 11.529 1.00 93.00 69 PHE A CA 1
ATOM 506 C C . PHE A 1 69 ? -9.402 11.217 12.528 1.00 93.00 69 PHE A C 1
ATOM 508 O O . PHE A 1 69 ? -9.936 12.318 12.379 1.00 93.00 69 PHE A O 1
ATOM 515 N N . GLU A 1 70 ? -8.561 10.982 13.537 1.00 87.25 70 GLU A N 1
ATOM 516 C CA . GLU A 1 70 ? -8.185 11.994 14.521 1.00 8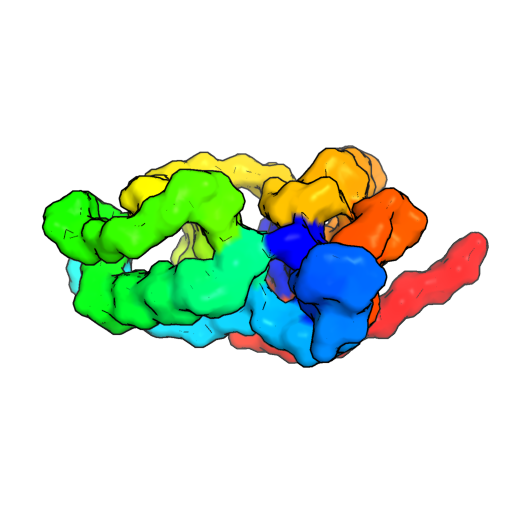7.25 70 GLU A CA 1
ATOM 517 C C . GLU A 1 70 ? -7.015 12.850 14.014 1.00 87.25 70 GLU A C 1
ATOM 519 O O . GLU A 1 70 ? -5.864 12.424 13.955 1.00 87.25 70 GLU A O 1
ATOM 524 N N . SER A 1 71 ? -7.300 14.106 13.664 1.00 74.94 71 SER A N 1
ATOM 525 C CA . SER A 1 71 ? -6.313 15.010 13.056 1.00 74.94 71 SER A CA 1
ATOM 526 C C . SER A 1 71 ? -5.450 15.794 14.053 1.00 74.94 71 SER A C 1
ATOM 528 O O . SER A 1 71 ? -4.596 16.572 13.635 1.00 74.94 71 SER A O 1
ATOM 530 N N . GLU A 1 72 ? -5.677 15.663 15.361 1.00 75.56 72 GLU A N 1
ATOM 531 C CA . GLU A 1 72 ? -4.987 16.482 16.374 1.00 75.56 72 GLU A CA 1
ATOM 532 C C . GLU A 1 72 ? -3.607 15.929 16.778 1.00 75.56 72 GLU A C 1
ATOM 534 O O . GLU A 1 72 ? -2.799 16.656 17.354 1.00 75.56 72 GLU A O 1
ATOM 539 N N . LEU A 1 73 ? -3.306 14.665 16.451 1.00 74.25 73 LEU A N 1
ATOM 540 C CA . LEU A 1 73 ? -2.119 13.940 16.936 1.00 74.25 73 LEU A CA 1
ATOM 541 C C . LEU A 1 73 ? -1.149 13.510 15.820 1.00 74.25 73 LEU A C 1
ATOM 543 O O . LEU A 1 73 ? -0.396 12.545 15.981 1.00 74.25 73 LEU A O 1
ATOM 547 N N . ILE A 1 74 ? -1.155 14.215 14.685 1.00 82.44 74 ILE A N 1
ATOM 548 C CA . ILE A 1 74 ? -0.321 13.879 13.523 1.00 82.44 74 ILE A CA 1
ATOM 549 C C . ILE A 1 74 ? 1.163 14.167 13.840 1.00 82.44 74 ILE A C 1
ATOM 551 O O . ILE A 1 74 ? 1.503 15.298 14.197 1.00 82.44 74 ILE A O 1
ATOM 555 N N . PRO A 1 75 ? 2.071 13.179 13.717 1.00 85.88 75 PRO A N 1
ATOM 556 C CA . PRO A 1 75 ? 3.501 13.397 13.892 1.00 85.88 75 PRO A CA 1
ATOM 557 C C . PRO A 1 75 ? 4.060 14.322 12.807 1.00 85.88 75 PRO A C 1
ATOM 559 O O . PRO A 1 75 ? 3.682 14.233 11.641 1.00 85.88 75 PRO A O 1
ATOM 562 N N . GLU A 1 76 ? 5.029 15.158 13.173 1.00 86.62 76 GLU A N 1
ATOM 563 C CA . GLU A 1 76 ? 5.804 15.909 12.187 1.00 86.62 76 GLU A CA 1
ATOM 564 C C . GLU A 1 76 ? 6.657 14.947 11.355 1.00 86.62 76 GLU A C 1
ATOM 566 O O . GLU A 1 76 ? 7.513 14.231 11.885 1.00 86.62 76 GLU A O 1
ATOM 571 N N . ILE A 1 77 ? 6.420 14.932 10.044 1.00 89.38 77 ILE A N 1
ATOM 572 C CA . ILE A 1 77 ? 7.188 14.145 9.081 1.00 89.38 77 ILE A CA 1
ATOM 573 C C . ILE A 1 77 ? 7.672 15.039 7.941 1.00 89.38 77 ILE A C 1
ATOM 575 O O . ILE A 1 77 ? 7.051 16.048 7.607 1.00 89.38 77 ILE A O 1
ATOM 579 N N . GLU A 1 78 ? 8.834 14.703 7.384 1.00 88.69 78 GLU A N 1
ATOM 580 C CA . GLU A 1 78 ? 9.438 15.483 6.305 1.00 88.69 78 GLU A CA 1
ATOM 581 C C . GLU A 1 78 ? 8.544 15.429 5.050 1.00 88.69 78 GLU A C 1
ATOM 583 O O . GLU A 1 78 ? 8.162 14.327 4.643 1.00 88.69 78 GLU A O 1
ATOM 588 N N . PRO A 1 79 ? 8.222 16.574 4.419 1.00 89.19 79 PRO A N 1
ATOM 589 C CA . PRO A 1 79 ? 7.417 16.593 3.203 1.00 89.19 79 PRO A CA 1
ATOM 590 C C . PRO A 1 79 ? 8.032 15.759 2.073 1.00 89.19 79 PRO A C 1
ATOM 592 O O . PRO A 1 79 ? 9.231 15.842 1.804 1.00 89.19 79 PRO A O 1
ATOM 595 N N . GLY A 1 80 ? 7.210 14.967 1.391 1.00 89.12 80 GLY A N 1
ATOM 596 C CA . GLY A 1 80 ? 7.610 14.040 0.338 1.00 89.12 80 GLY A CA 1
ATOM 597 C C . GLY A 1 80 ? 8.358 12.805 0.842 1.00 89.12 80 GLY A C 1
ATOM 598 O O . GLY A 1 80 ? 8.854 12.021 0.028 1.00 89.12 80 GLY A O 1
ATOM 599 N N . SER A 1 81 ? 8.471 12.608 2.161 1.00 91.62 81 SER A N 1
ATOM 600 C CA . SER A 1 81 ? 9.189 11.458 2.722 1.00 91.62 81 SER A CA 1
ATOM 601 C C . SER A 1 81 ? 8.328 10.204 2.830 1.00 91.62 81 SER A C 1
ATOM 603 O O . SER A 1 81 ? 8.881 9.129 3.090 1.00 91.62 81 SER A O 1
ATOM 605 N N . PHE A 1 82 ? 7.010 10.310 2.623 1.00 95.25 82 PHE A N 1
ATOM 606 C CA . PHE A 1 82 ? 6.087 9.196 2.794 1.00 95.25 82 PHE A CA 1
ATOM 607 C C . PHE A 1 82 ? 4.913 9.203 1.811 1.00 95.25 82 PHE A C 1
ATOM 609 O O . PHE A 1 82 ? 4.265 10.216 1.575 1.00 95.25 82 PHE A O 1
ATOM 616 N N . GLN A 1 83 ? 4.622 8.014 1.294 1.00 97.38 83 GLN A N 1
ATOM 617 C CA . GLN A 1 83 ? 3.335 7.646 0.718 1.00 97.38 83 GLN A CA 1
ATOM 618 C C . GLN A 1 83 ? 2.932 6.308 1.332 1.00 97.38 83 GLN A C 1
ATOM 620 O O . GLN A 1 83 ? 3.773 5.415 1.497 1.00 97.38 83 GLN A O 1
ATOM 625 N N . GLY A 1 84 ? 1.661 6.157 1.668 1.00 97.56 84 GLY A N 1
ATOM 626 C CA . GLY A 1 84 ? 1.114 4.960 2.277 1.00 97.56 84 GLY A CA 1
ATOM 627 C C . GLY A 1 84 ? -0.196 4.567 1.627 1.00 97.56 84 GLY A C 1
ATOM 628 O O . GLY A 1 84 ? -1.000 5.426 1.296 1.00 97.56 84 GLY A O 1
ATOM 629 N N . LEU A 1 85 ? -0.403 3.264 1.491 1.00 98.44 85 LEU A N 1
ATOM 630 C CA . LEU A 1 85 ? -1.681 2.691 1.110 1.00 98.44 85 LEU A CA 1
ATOM 631 C C . LEU A 1 85 ? -2.165 1.827 2.271 1.00 98.44 85 LEU A C 1
ATOM 633 O O . LEU A 1 85 ? -1.483 0.875 2.664 1.00 98.44 85 LEU A O 1
ATOM 637 N N . LEU A 1 86 ? -3.306 2.187 2.846 1.00 98.62 86 LEU A N 1
ATOM 638 C CA . LEU A 1 86 ? -3.925 1.501 3.973 1.00 98.62 86 LEU A CA 1
ATOM 639 C C . LEU A 1 86 ? -5.193 0.797 3.493 1.00 98.62 86 LEU A C 1
ATOM 641 O O . LEU A 1 86 ? -6.097 1.448 2.984 1.00 98.62 86 LEU A O 1
ATOM 645 N N . VAL A 1 87 ? -5.274 -0.517 3.686 1.00 98.62 87 VAL A N 1
ATOM 646 C CA . VAL A 1 87 ? -6.477 -1.311 3.400 1.00 98.62 87 VAL A CA 1
ATOM 647 C C . VAL A 1 87 ? -7.029 -1.841 4.717 1.00 98.62 87 VAL A C 1
ATOM 649 O O . VAL A 1 87 ? -6.312 -2.525 5.454 1.00 98.62 87 VAL A O 1
ATOM 652 N N . LEU A 1 88 ? -8.285 -1.524 5.022 1.00 98.38 88 LEU A N 1
ATOM 653 C CA . LEU A 1 88 ? -8.992 -2.045 6.193 1.00 98.38 88 LEU A CA 1
ATOM 654 C C . LEU A 1 88 ? -9.649 -3.393 5.864 1.00 98.38 88 LEU A C 1
ATOM 656 O O . LEU A 1 88 ? -10.040 -3.635 4.723 1.00 98.38 88 LEU A O 1
ATOM 660 N N . GLU A 1 89 ? -9.822 -4.269 6.859 1.00 97.38 89 GLU A N 1
ATOM 661 C CA . GLU A 1 89 ? -10.548 -5.547 6.689 1.00 97.38 89 GLU A CA 1
ATOM 662 C C . GLU A 1 89 ? -12.019 -5.355 6.297 1.00 97.38 89 GLU A C 1
ATOM 664 O O . GLU A 1 89 ? -12.656 -6.259 5.764 1.00 97.38 89 GLU A O 1
ATOM 669 N N . THR A 1 90 ? -12.551 -4.159 6.542 1.00 95.81 90 THR A N 1
ATOM 670 C CA . THR A 1 90 ? -13.890 -3.719 6.150 1.00 95.81 90 THR A CA 1
ATOM 671 C C . THR A 1 90 ? -13.994 -3.368 4.656 1.00 95.81 90 THR A C 1
ATOM 673 O O . THR A 1 90 ? -15.102 -3.271 4.129 1.00 95.81 90 THR A O 1
ATOM 676 N N . GLY A 1 91 ? -12.861 -3.282 3.947 1.00 95.88 91 GLY A N 1
ATOM 677 C CA . GLY A 1 91 ? -12.771 -3.088 2.498 1.00 95.88 91 GLY A CA 1
ATOM 678 C C . GLY A 1 91 ? -12.447 -1.659 2.059 1.00 95.88 91 GLY A C 1
ATOM 679 O O . GLY A 1 91 ? -12.145 -1.444 0.885 1.00 95.88 91 GLY A O 1
ATOM 680 N N . GLU A 1 92 ? -12.474 -0.684 2.967 1.00 97.94 92 GLU A N 1
ATOM 681 C CA . GLU A 1 92 ? -12.053 0.685 2.681 1.00 97.94 92 GLU A CA 1
ATOM 682 C C . GLU A 1 92 ? -10.546 0.758 2.429 1.00 97.94 92 GLU A C 1
ATOM 684 O O . GLU A 1 92 ? -9.735 0.103 3.092 1.00 97.94 92 GLU A O 1
ATOM 689 N N . VAL A 1 93 ? -10.180 1.604 1.468 1.00 98.50 93 VAL A N 1
ATOM 690 C CA . VAL A 1 93 ? -8.798 1.847 1.070 1.00 98.50 93 VAL A CA 1
ATOM 691 C C . VAL A 1 93 ? -8.512 3.333 1.162 1.00 98.50 93 VAL A C 1
ATOM 693 O O . VAL A 1 93 ? -9.290 4.148 0.661 1.00 98.50 93 VAL A O 1
ATOM 696 N N . TYR A 1 94 ? -7.386 3.672 1.779 1.00 98.38 94 TYR A N 1
ATOM 697 C CA . TYR A 1 94 ? -6.948 5.046 1.952 1.00 98.38 94 TYR A CA 1
ATOM 698 C C . TYR A 1 94 ? -5.523 5.249 1.452 1.00 98.38 94 TYR A C 1
ATOM 700 O O . TYR A 1 94 ? -4.618 4.495 1.818 1.00 98.38 94 TYR A O 1
ATOM 708 N N . ASP A 1 95 ? -5.331 6.320 0.692 1.00 97.44 95 ASP A N 1
ATOM 709 C CA . ASP A 1 95 ? -4.031 6.931 0.469 1.00 97.44 95 ASP A CA 1
ATOM 710 C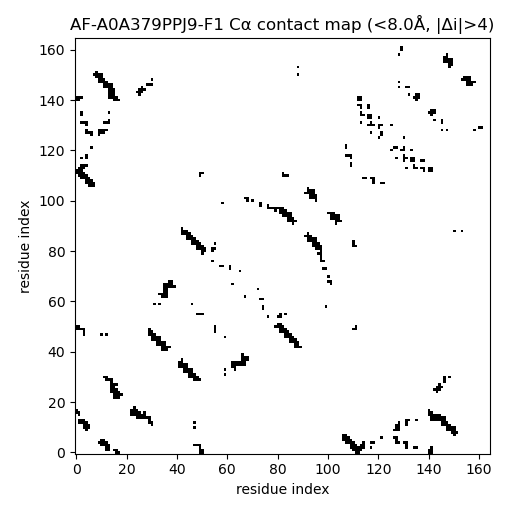 C . ASP A 1 95 ? -3.676 7.824 1.663 1.00 97.44 95 ASP A C 1
ATOM 712 O O . ASP A 1 95 ? -4.494 8.594 2.181 1.00 97.44 95 ASP A O 1
ATOM 716 N N . LEU A 1 96 ? -2.429 7.700 2.108 1.00 95.94 96 LEU A N 1
ATOM 717 C CA . LEU A 1 96 ? -1.836 8.466 3.194 1.00 95.94 96 LEU A CA 1
ATOM 718 C C . LEU A 1 96 ? -0.581 9.171 2.682 1.00 95.94 96 LEU A C 1
ATOM 720 O O . LEU A 1 96 ? 0.356 8.531 2.209 1.00 95.94 96 LEU A O 1
ATOM 724 N N . GLU A 1 97 ? -0.534 10.486 2.838 1.00 93.00 97 GLU A N 1
ATOM 725 C CA . GLU A 1 97 ? 0.643 11.304 2.525 1.00 93.00 97 GLU A CA 1
ATOM 726 C C . GLU A 1 97 ? 1.201 11.959 3.797 1.00 93.00 97 GLU A C 1
ATOM 728 O O . GLU A 1 97 ? 0.888 11.550 4.913 1.00 93.00 97 GLU A O 1
ATOM 733 N N . ASP A 1 98 ? 2.004 13.012 3.657 1.00 88.19 98 ASP A N 1
ATOM 734 C CA . ASP A 1 98 ? 2.743 13.630 4.761 1.00 88.19 98 ASP A CA 1
ATOM 735 C C . ASP A 1 98 ? 1.860 14.181 5.896 1.00 88.19 98 ASP A C 1
ATOM 737 O O . ASP A 1 98 ? 2.317 14.374 7.019 1.00 88.19 98 ASP A O 1
ATOM 741 N N . LYS A 1 99 ? 0.584 14.464 5.615 1.00 88.88 99 LYS A N 1
ATOM 742 C CA . LYS A 1 99 ? -0.369 14.956 6.622 1.00 88.88 99 LYS A CA 1
ATOM 743 C C . LYS A 1 99 ? -1.150 13.845 7.313 1.00 88.88 99 LYS A C 1
ATOM 745 O O . LYS A 1 99 ? -1.932 14.156 8.199 1.00 88.88 99 LYS A O 1
ATOM 750 N N . LEU A 1 100 ? -0.997 12.591 6.885 1.00 91.75 100 LEU A N 1
ATOM 751 C CA . LEU A 1 100 ? -1.723 11.422 7.403 1.00 91.75 100 LEU A CA 1
ATOM 752 C C . LEU A 1 100 ? -3.247 11.587 7.479 1.00 91.75 100 LEU A C 1
ATOM 754 O O . LEU A 1 100 ? -3.912 10.857 8.204 1.00 91.75 100 LEU A O 1
ATOM 758 N N . VAL A 1 101 ? -3.807 12.521 6.710 1.00 91.88 101 VAL A N 1
ATOM 759 C CA . VAL A 1 101 ? -5.250 12.632 6.522 1.00 91.88 101 VAL A CA 1
ATOM 760 C C . VAL A 1 101 ? -5.654 11.517 5.556 1.00 91.88 101 VAL A C 1
ATOM 762 O O . VAL A 1 101 ? -5.154 11.527 4.430 1.00 91.88 101 VAL A O 1
ATOM 765 N N . PRO A 1 102 ? -6.525 10.571 5.951 1.00 95.12 102 PRO A N 1
ATOM 766 C CA . PRO A 1 102 ? -6.932 9.471 5.084 1.00 95.12 102 PRO A CA 1
ATOM 767 C C . PRO A 1 102 ? -7.731 9.988 3.890 1.00 95.12 102 PRO A C 1
ATOM 769 O O . PRO A 1 102 ? -8.797 10.586 4.056 1.00 95.12 102 PRO A O 1
ATOM 772 N N . LEU A 1 103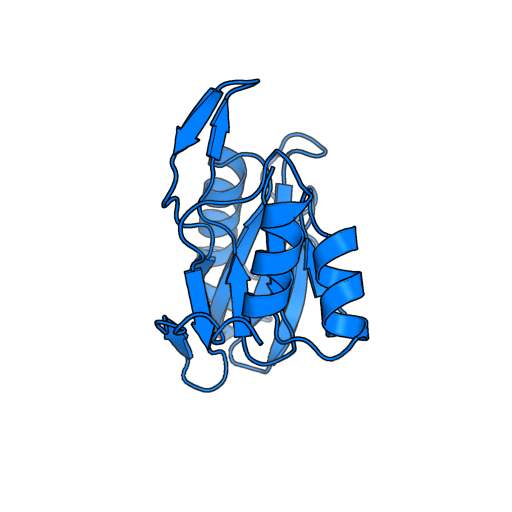 ? -7.231 9.739 2.682 1.00 96.50 103 LEU A N 1
ATOM 773 C CA . LEU A 1 103 ? -7.927 10.055 1.438 1.00 96.50 103 LEU A CA 1
ATOM 774 C C . LEU A 1 103 ? -8.457 8.759 0.821 1.00 96.50 103 LEU A C 1
ATOM 776 O O . LEU A 1 103 ? -7.656 7.862 0.586 1.00 96.50 103 LEU A O 1
ATOM 780 N N . PRO A 1 104 ? -9.770 8.610 0.570 1.00 98.00 104 PRO A N 1
ATOM 781 C CA . PRO A 1 104 ? -10.289 7.415 -0.090 1.00 98.00 104 PRO A CA 1
ATOM 782 C C . PRO A 1 104 ? -9.596 7.182 -1.438 1.00 98.00 104 PRO A C 1
ATOM 784 O O . PRO A 1 104 ? -9.548 8.096 -2.262 1.00 98.00 104 PRO A O 1
ATOM 787 N N . ALA A 1 105 ? -9.086 5.970 -1.658 1.00 97.81 105 ALA A N 1
ATOM 788 C CA . ALA A 1 105 ? -8.395 5.601 -2.890 1.00 97.81 105 ALA A CA 1
ATOM 789 C C . ALA A 1 105 ? -9.322 4.825 -3.841 1.00 97.81 105 ALA A C 1
ATOM 791 O O . ALA A 1 105 ? -10.085 3.953 -3.417 1.00 97.81 105 ALA A O 1
ATOM 792 N N . GLU A 1 106 ? -9.236 5.113 -5.141 1.00 97.44 106 GLU A N 1
ATOM 793 C CA . GLU A 1 106 ? -9.933 4.348 -6.180 1.00 97.44 106 GLU A CA 1
ATOM 794 C C . GLU A 1 106 ? -9.103 3.132 -6.599 1.00 97.44 106 GLU A C 1
ATOM 796 O O . GLU A 1 106 ? -7.906 3.243 -6.826 1.00 97.44 106 GLU A O 1
ATOM 801 N N . ILE A 1 107 ? -9.733 1.965 -6.725 1.00 97.38 107 ILE A N 1
ATOM 802 C CA . ILE A 1 107 ? -9.058 0.715 -7.097 1.00 97.38 107 ILE A CA 1
ATOM 803 C C . ILE A 1 107 ? -9.185 0.501 -8.618 1.00 97.38 107 ILE A C 1
ATOM 805 O O . ILE A 1 107 ? -10.297 0.614 -9.143 1.00 97.38 107 ILE A O 1
ATOM 809 N N . PRO A 1 108 ? -8.111 0.115 -9.336 1.00 98.38 108 PRO A N 1
ATOM 810 C CA . PRO A 1 108 ? -6.767 -0.181 -8.832 1.00 98.38 108 PRO A CA 1
ATOM 811 C C . PRO A 1 108 ? -5.970 1.078 -8.465 1.00 98.38 108 PRO A C 1
ATOM 813 O O . PRO A 1 108 ? -6.169 2.128 -9.064 1.00 98.38 108 PRO A O 1
ATOM 816 N N . VAL A 1 109 ? -5.025 0.943 -7.530 1.00 98.56 109 VAL A N 1
ATOM 817 C CA . VAL A 1 109 ? -4.167 2.041 -7.042 1.00 98.56 109 VAL A CA 1
ATOM 818 C C . VAL A 1 109 ? -2.727 1.573 -6.851 1.00 98.56 109 VAL A C 1
ATOM 820 O O . VAL A 1 109 ? -2.474 0.416 -6.513 1.00 98.56 109 VAL A O 1
ATOM 823 N N . ALA A 1 110 ? -1.764 2.466 -7.063 1.00 98.56 110 ALA A N 1
ATOM 824 C CA . ALA A 1 110 ? -0.353 2.227 -6.795 1.00 98.56 110 ALA A CA 1
ATOM 825 C C . ALA A 1 110 ? 0.312 3.484 -6.225 1.00 98.56 110 ALA A C 1
ATOM 827 O O . ALA A 1 110 ? -0.135 4.598 -6.486 1.00 98.56 110 ALA A O 1
ATOM 828 N N . ILE A 1 111 ? 1.389 3.284 -5.462 1.00 98.31 111 ILE A N 1
ATOM 829 C CA . ILE A 1 111 ? 2.181 4.360 -4.853 1.00 98.31 111 ILE A CA 1
ATOM 830 C C . ILE A 1 111 ? 3.686 4.109 -5.013 1.00 98.31 111 ILE A C 1
ATOM 832 O O . ILE A 1 111 ? 4.149 2.977 -5.217 1.00 98.31 111 ILE A O 1
ATOM 836 N N . GLY A 1 112 ? 4.467 5.176 -4.841 1.00 97.44 112 GLY A N 1
ATOM 837 C CA . GLY A 1 112 ? 5.921 5.171 -4.941 1.00 97.44 112 GLY A CA 1
ATOM 838 C C . GLY A 1 112 ? 6.465 5.487 -6.342 1.00 97.44 112 GLY A C 1
ATOM 839 O O . GLY A 1 112 ? 5.792 6.071 -7.188 1.00 97.44 112 GLY A O 1
ATOM 840 N N . SER A 1 113 ? 7.733 5.151 -6.582 1.00 97.44 113 SER A N 1
ATOM 841 C CA . SER A 1 113 ? 8.487 5.569 -7.774 1.00 97.44 113 SER A CA 1
ATOM 842 C C . SER A 1 113 ? 8.102 4.826 -9.054 1.00 97.44 113 SER A C 1
ATOM 844 O O . SER A 1 113 ? 8.248 5.390 -10.133 1.00 97.44 113 SER A O 1
ATOM 846 N N . GLY A 1 114 ? 7.592 3.595 -8.957 1.00 98.12 114 GLY A N 1
ATOM 847 C CA . GLY A 1 114 ? 7.120 2.827 -10.116 1.00 98.12 114 GLY A CA 1
ATOM 848 C C . GLY A 1 114 ? 5.605 2.852 -10.320 1.00 98.12 114 GLY A C 1
ATOM 849 O O . GLY A 1 114 ? 5.084 1.998 -11.039 1.00 98.12 114 GLY A O 1
ATOM 850 N N . THR A 1 115 ? 4.905 3.813 -9.706 1.00 98.19 115 THR A N 1
ATOM 851 C CA . THR A 1 115 ? 3.441 3.968 -9.781 1.00 98.19 115 THR A CA 1
ATOM 852 C C . THR A 1 115 ? 2.928 3.951 -11.215 1.00 98.19 115 THR A C 1
ATOM 854 O O . THR A 1 115 ? 2.051 3.153 -11.527 1.00 98.19 115 THR A O 1
ATOM 857 N N . ASP A 1 116 ? 3.512 4.752 -12.110 1.00 98.50 116 ASP A N 1
ATOM 858 C CA . ASP A 1 116 ? 3.031 4.882 -13.492 1.00 98.50 116 ASP A CA 1
ATOM 859 C C . ASP A 1 116 ? 3.064 3.545 -14.247 1.00 98.50 116 ASP A C 1
ATOM 861 O O . ASP A 1 116 ? 2.122 3.190 -14.960 1.00 98.50 116 ASP A O 1
ATOM 865 N N . TYR A 1 117 ? 4.127 2.760 -14.049 1.00 98.56 117 TYR A N 1
ATOM 866 C CA . TYR A 1 117 ? 4.285 1.450 -14.677 1.00 98.56 117 TYR A CA 1
ATOM 867 C C . TYR A 1 117 ? 3.303 0.422 -14.108 1.00 98.56 117 TYR A C 1
ATOM 869 O O . TYR A 1 117 ? 2.686 -0.331 -14.866 1.00 98.56 117 TYR A O 1
ATOM 877 N N . ALA A 1 118 ? 3.137 0.402 -12.782 1.00 98.62 118 ALA A N 1
ATOM 878 C CA . ALA A 1 118 ? 2.209 -0.505 -12.117 1.00 98.62 118 ALA A CA 1
ATOM 879 C C . ALA A 1 118 ? 0.749 -0.175 -12.471 1.00 98.62 118 ALA A C 1
ATOM 881 O O . ALA A 1 118 ? -0.019 -1.072 -12.817 1.00 98.62 118 ALA A O 1
ATOM 882 N N . MET A 1 119 ? 0.379 1.107 -12.470 1.00 98.56 119 MET A N 1
ATOM 883 C CA . MET A 1 119 ? -0.952 1.561 -12.874 1.00 98.56 119 MET A CA 1
ATOM 884 C C . MET A 1 119 ? -1.255 1.194 -14.321 1.00 98.56 119 MET A C 1
ATOM 886 O O . MET A 1 119 ? -2.304 0.609 -14.590 1.00 98.56 119 MET A O 1
ATOM 890 N N . ALA A 1 120 ? -0.330 1.454 -15.251 1.00 98.50 120 ALA A N 1
ATOM 891 C CA . ALA A 1 120 ? -0.506 1.068 -16.648 1.00 98.50 120 ALA A CA 1
ATOM 892 C C . ALA A 1 120 ? -0.726 -0.449 -16.796 1.00 98.50 120 ALA A C 1
ATOM 894 O O . ALA A 1 120 ? -1.641 -0.881 -17.497 1.00 98.50 120 ALA A O 1
ATOM 895 N N . ALA A 1 121 ? 0.064 -1.263 -16.090 1.00 98.44 121 ALA A N 1
ATOM 896 C CA . ALA A 1 121 ? -0.087 -2.713 -16.083 1.00 98.44 121 ALA A CA 1
ATOM 897 C C . ALA A 1 121 ? -1.460 -3.168 -15.549 1.00 98.44 121 ALA A C 1
ATOM 899 O O . ALA A 1 121 ? -2.088 -4.038 -16.160 1.00 98.44 121 ALA A O 1
ATOM 900 N N . MET A 1 122 ? -1.947 -2.578 -14.452 1.00 98.44 122 MET A N 1
ATOM 901 C CA . MET A 1 122 ? -3.254 -2.920 -13.873 1.00 98.44 122 MET A CA 1
ATOM 902 C C . MET A 1 122 ? -4.425 -2.472 -14.750 1.00 98.44 122 MET A C 1
ATOM 904 O O . MET A 1 122 ? -5.369 -3.236 -14.933 1.00 98.44 122 MET A O 1
ATOM 908 N N . VAL A 1 123 ? -4.339 -1.296 -15.382 1.00 97.88 123 VAL A N 1
ATOM 909 C CA . VAL A 1 123 ? -5.330 -0.838 -16.377 1.00 97.88 123 VAL A CA 1
ATOM 910 C C . VAL A 1 123 ? -5.417 -1.808 -17.563 1.00 97.88 123 VAL A C 1
ATOM 912 O O . VAL A 1 123 ? -6.494 -2.026 -18.111 1.00 97.88 123 VAL A O 1
ATOM 915 N N . MET A 1 124 ? -4.305 -2.454 -17.928 1.00 97.56 124 MET A N 1
ATOM 916 C CA . MET A 1 124 ? -4.266 -3.516 -18.943 1.00 97.56 124 MET A CA 1
ATOM 917 C C . MET A 1 124 ? -4.738 -4.892 -18.429 1.00 97.56 124 MET A C 1
ATOM 919 O O . MET A 1 124 ? -4.625 -5.886 -19.148 1.00 97.56 124 MET A O 1
ATOM 923 N N . GLY A 1 125 ? -5.262 -4.973 -17.204 1.00 96.62 125 GLY A N 1
ATOM 924 C CA . GLY A 1 125 ? -5.841 -6.184 -16.621 1.00 96.62 125 GLY A CA 1
ATOM 925 C C . GLY A 1 125 ? -4.846 -7.106 -15.912 1.00 96.62 125 GLY A C 1
ATOM 926 O O . GLY A 1 125 ? -5.186 -8.255 -15.631 1.00 96.62 125 GLY A O 1
ATOM 927 N N . LYS A 1 126 ? -3.616 -6.655 -15.627 1.00 97.44 126 LYS A N 1
ATOM 928 C CA . LYS A 1 126 ? -2.689 -7.424 -14.779 1.00 97.44 126 LYS A CA 1
ATOM 929 C C . LYS A 1 126 ? -3.073 -7.286 -13.305 1.00 97.44 126 LYS A C 1
ATOM 931 O O . LYS A 1 126 ? -3.450 -6.212 -12.856 1.00 97.44 126 LYS A O 1
ATOM 936 N N . SER A 1 127 ? -2.896 -8.361 -12.541 1.00 97.88 127 SER A N 1
ATOM 937 C CA . SER A 1 127 ? -2.965 -8.317 -11.075 1.00 97.88 127 SER A CA 1
ATOM 938 C C . SER A 1 127 ? -1.859 -7.427 -10.493 1.00 97.88 127 SER A C 1
ATOM 940 O O . SER A 1 127 ? -0.784 -7.339 -11.094 1.00 97.88 127 SER A O 1
ATOM 942 N N . ALA A 1 128 ? -2.042 -6.891 -9.289 1.00 98.31 128 ALA A N 1
ATOM 943 C CA . ALA A 1 128 ? -1.056 -6.062 -8.591 1.00 98.31 128 ALA A CA 1
ATOM 944 C C . ALA A 1 128 ? 0.352 -6.696 -8.482 1.00 98.31 128 ALA A C 1
ATOM 946 O O . ALA A 1 128 ? 1.323 -6.012 -8.792 1.00 98.31 128 ALA A O 1
ATOM 947 N N . PRO A 1 129 ? 0.524 -7.992 -8.152 1.00 98.31 129 PRO A N 1
ATOM 948 C CA . PRO A 1 129 ? 1.834 -8.653 -8.151 1.00 98.31 129 PRO A CA 1
ATOM 949 C C . PRO A 1 129 ? 2.538 -8.582 -9.510 1.00 98.31 129 PRO A C 1
ATOM 951 O O . PRO A 1 129 ? 3.680 -8.142 -9.598 1.00 98.31 129 PRO A O 1
ATOM 954 N N . ALA A 1 130 ? 1.823 -8.930 -10.583 1.00 97.88 130 ALA A N 1
ATOM 955 C CA . ALA A 1 130 ? 2.330 -8.843 -11.951 1.00 97.88 130 ALA A CA 1
ATOM 956 C C . ALA A 1 130 ? 2.580 -7.389 -12.399 1.00 97.88 130 ALA A C 1
ATOM 958 O O . ALA A 1 130 ? 3.446 -7.136 -13.233 1.00 97.88 130 ALA A O 1
ATOM 959 N N . ALA A 1 131 ? 1.834 -6.422 -11.865 1.00 98.44 131 ALA A N 1
ATOM 960 C CA . ALA A 1 131 ? 2.065 -5.005 -12.114 1.00 98.44 131 ALA A CA 1
ATOM 961 C C . ALA A 1 131 ? 3.338 -4.495 -11.419 1.00 98.44 131 ALA A C 1
ATOM 963 O O . ALA A 1 131 ? 4.120 -3.772 -12.034 1.00 98.44 131 ALA A O 1
ATOM 964 N N . VAL A 1 132 ? 3.593 -4.928 -10.179 1.00 98.38 132 VAL A N 1
ATOM 965 C CA . VAL A 1 132 ? 4.859 -4.663 -9.479 1.00 98.38 132 VAL A CA 1
ATOM 966 C C . VAL A 1 132 ? 6.029 -5.306 -10.225 1.00 98.38 132 VAL A C 1
ATOM 968 O O . VAL A 1 132 ? 7.066 -4.664 -10.357 1.00 98.38 132 VAL A O 1
ATOM 971 N N . GLU A 1 133 ? 5.877 -6.521 -10.766 1.00 97.75 133 GLU A N 1
ATOM 972 C CA . GLU A 1 133 ? 6.898 -7.149 -11.625 1.00 97.75 133 GLU A CA 1
ATOM 973 C C . GLU A 1 133 ? 7.231 -6.273 -12.840 1.00 97.75 133 GLU A C 1
ATOM 975 O O . GLU A 1 133 ? 8.399 -5.971 -13.066 1.00 97.75 133 GLU A O 1
ATOM 980 N N . VAL A 1 134 ? 6.218 -5.788 -13.571 1.00 98.12 134 VAL A N 1
ATOM 981 C CA . VAL A 1 134 ? 6.419 -4.866 -14.706 1.00 98.12 134 VAL A CA 1
ATOM 982 C C . VAL A 1 134 ? 7.139 -3.590 -14.268 1.00 98.12 134 VAL A C 1
ATOM 984 O O . VAL A 1 134 ? 8.075 -3.151 -14.934 1.00 98.12 134 VAL A O 1
ATOM 987 N N . ALA A 1 135 ? 6.744 -3.002 -13.138 1.00 98.38 135 ALA A N 1
ATOM 988 C CA . ALA A 1 135 ? 7.407 -1.816 -12.611 1.00 98.38 135 ALA A CA 1
ATOM 989 C C . ALA A 1 135 ? 8.869 -2.085 -12.224 1.00 98.38 135 ALA A C 1
ATOM 991 O O . ALA A 1 135 ? 9.721 -1.233 -12.456 1.00 98.38 135 ALA A O 1
ATOM 992 N N . CYS A 1 136 ? 9.192 -3.271 -11.701 1.00 97.94 136 CYS A N 1
ATOM 993 C CA . CYS A 1 136 ? 10.563 -3.657 -11.353 1.00 97.94 136 CYS A CA 1
ATOM 994 C C . CYS A 1 136 ? 11.496 -3.790 -12.569 1.00 97.94 136 CYS A C 1
ATOM 996 O O . CYS A 1 136 ? 12.712 -3.693 -12.399 1.00 97.94 136 CYS A O 1
ATOM 998 N N . GLU A 1 137 ? 10.954 -3.996 -13.772 1.00 97.94 137 GLU A N 1
ATOM 999 C CA . GLU A 1 137 ? 11.732 -4.020 -15.019 1.00 97.94 137 GLU A CA 1
ATOM 1000 C C . GLU A 1 137 ? 12.084 -2.610 -15.528 1.00 97.94 137 GLU A C 1
ATOM 1002 O O . GLU A 1 137 ? 13.037 -2.450 -16.291 1.00 97.94 137 GLU A O 1
ATOM 1007 N N . LEU A 1 138 ? 11.330 -1.581 -15.119 1.00 97.69 138 LEU A N 1
ATOM 1008 C CA . LEU A 1 138 ? 11.415 -0.226 -15.683 1.00 97.69 138 LEU A CA 1
ATOM 1009 C C . LEU A 1 138 ? 11.893 0.828 -14.673 1.00 97.69 138 LEU A C 1
ATOM 1011 O O . LEU A 1 138 ? 12.683 1.706 -15.024 1.00 97.69 138 LEU A O 1
ATOM 1015 N N . ASP A 1 139 ? 11.449 0.750 -13.418 1.00 97.88 139 ASP A N 1
ATOM 1016 C CA . ASP A 1 139 ? 11.885 1.641 -12.344 1.00 97.88 139 ASP A CA 1
ATOM 1017 C C . ASP A 1 139 ? 13.192 1.138 -11.720 1.00 97.88 139 ASP A C 1
ATOM 1019 O O . ASP A 1 139 ? 13.243 0.120 -11.026 1.00 97.88 139 ASP A O 1
ATOM 1023 N N . VAL A 1 140 ? 14.261 1.914 -11.903 1.00 95.81 140 VAL A N 1
ATOM 1024 C CA . VAL A 1 140 ? 15.605 1.615 -11.386 1.00 95.81 140 VAL A CA 1
ATOM 1025 C C . VAL A 1 140 ? 15.649 1.446 -9.865 1.00 95.81 140 VAL A C 1
ATOM 1027 O O . VAL A 1 140 ? 16.548 0.777 -9.342 1.00 95.81 140 VAL A O 1
ATOM 1030 N N . TYR A 1 141 ? 14.682 2.009 -9.140 1.00 96.75 141 TYR A N 1
ATOM 1031 C CA . TYR A 1 141 ? 14.623 1.900 -7.688 1.00 96.75 141 TYR A CA 1
ATOM 1032 C C . TYR A 1 141 ? 13.731 0.771 -7.165 1.00 96.75 141 TYR A C 1
ATOM 1034 O O . TYR A 1 141 ? 13.765 0.495 -5.964 1.00 96.75 141 TYR A O 1
ATOM 1042 N N . SER A 1 142 ? 13.013 0.076 -8.045 1.00 97.56 142 SER A N 1
ATOM 1043 C CA . SER A 1 142 ? 12.146 -1.047 -7.691 1.00 97.56 142 SER A CA 1
ATOM 1044 C C . SER A 1 142 ? 12.789 -2.391 -8.042 1.00 97.56 142 SER A C 1
ATOM 1046 O O . SER A 1 142 ? 13.584 -2.507 -8.973 1.00 97.56 142 SER A O 1
ATOM 1048 N N . GLY A 1 143 ? 12.523 -3.428 -7.246 1.00 97.06 143 GLY A N 1
ATOM 1049 C CA . GLY A 1 143 ? 12.968 -4.794 -7.540 1.00 97.06 143 GLY A CA 1
ATOM 1050 C C . GLY A 1 143 ? 13.072 -5.695 -6.316 1.00 97.06 143 GLY A C 1
ATOM 1051 O O . GLY A 1 143 ? 12.504 -5.434 -5.264 1.00 97.06 143 GLY A O 1
ATOM 1052 N N . GLY A 1 144 ? 13.874 -6.754 -6.421 1.00 96.00 144 GLY A N 1
ATOM 1053 C CA . GLY A 1 144 ? 14.066 -7.694 -5.313 1.00 96.00 144 GLY A CA 1
ATOM 1054 C C . GLY A 1 144 ? 12.875 -8.638 -5.133 1.00 96.00 144 GLY A C 1
ATOM 1055 O O . GLY A 1 144 ? 12.108 -8.864 -6.063 1.00 96.00 144 GLY A O 1
ATOM 1056 N N . LYS A 1 145 ? 12.749 -9.237 -3.946 1.00 96.06 145 LYS A N 1
ATOM 1057 C CA . LYS A 1 145 ? 11.662 -10.165 -3.628 1.00 96.06 145 LYS A CA 1
ATOM 1058 C C . LYS A 1 145 ? 10.363 -9.387 -3.422 1.00 96.06 145 LYS A C 1
ATOM 1060 O O . LYS A 1 145 ? 10.262 -8.638 -2.455 1.00 96.06 145 LYS A O 1
ATOM 1065 N N . ILE A 1 146 ? 9.386 -9.616 -4.291 1.00 97.56 146 ILE A N 1
ATOM 1066 C CA . ILE A 1 146 ? 8.041 -9.056 -4.150 1.00 97.56 146 ILE A CA 1
ATOM 1067 C C . ILE A 1 146 ? 7.331 -9.748 -2.982 1.00 97.56 146 ILE A C 1
ATOM 1069 O O . ILE A 1 146 ? 7.359 -10.976 -2.859 1.00 97.56 146 ILE A O 1
ATOM 1073 N N . ALA A 1 147 ? 6.730 -8.950 -2.104 1.00 97.88 147 ALA A N 1
ATOM 1074 C CA . ALA A 1 147 ? 5.825 -9.413 -1.063 1.00 97.88 147 ALA A CA 1
ATOM 1075 C C . ALA A 1 147 ? 4.386 -9.218 -1.537 1.00 97.88 147 ALA A C 1
ATOM 1077 O O . ALA A 1 147 ? 4.073 -8.174 -2.108 1.00 97.88 147 ALA A O 1
ATOM 1078 N N . VAL A 1 148 ? 3.527 -10.203 -1.277 1.00 98.38 148 VAL A N 1
ATOM 1079 C CA . VAL A 1 148 ? 2.113 -10.140 -1.645 1.00 98.38 148 VAL A CA 1
ATOM 1080 C C . VAL A 1 148 ? 1.251 -10.510 -0.454 1.00 98.38 148 VAL A C 1
ATOM 1082 O O . VAL A 1 148 ? 1.492 -11.519 0.211 1.00 98.38 148 VAL A O 1
ATOM 1085 N N . PHE A 1 149 ? 0.249 -9.683 -0.203 1.00 98.56 149 PHE A N 1
ATOM 1086 C CA . PHE A 1 149 ? -0.781 -9.888 0.794 1.00 98.56 149 PHE A CA 1
ATOM 1087 C C . PHE A 1 149 ? -2.128 -10.037 0.087 1.00 98.56 149 PHE A C 1
ATOM 1089 O O . PHE A 1 149 ? -2.481 -9.200 -0.740 1.00 98.56 149 PHE A O 1
ATOM 1096 N N . ASP A 1 150 ? -2.848 -11.116 0.379 1.00 98.12 150 ASP A N 1
ATOM 1097 C CA . ASP A 1 150 ? -4.187 -11.371 -0.151 1.00 98.12 150 ASP A CA 1
ATOM 1098 C C . ASP A 1 150 ? -5.228 -10.854 0.853 1.00 98.12 150 ASP A C 1
ATOM 1100 O O . ASP A 1 150 ? -5.335 -11.370 1.967 1.00 98.12 150 ASP A O 1
ATOM 1104 N N . THR A 1 151 ? -5.976 -9.823 0.458 1.00 97.81 151 THR A N 1
ATOM 1105 C CA . THR A 1 151 ? -7.011 -9.160 1.262 1.00 97.81 151 THR A CA 1
ATOM 1106 C C . THR A 1 151 ? -8.319 -9.955 1.319 1.00 97.81 151 THR A C 1
ATOM 1108 O O . THR A 1 151 ? -9.216 -9.620 2.080 1.00 97.81 151 THR A O 1
ATOM 1111 N N . GLU A 1 152 ? -8.436 -11.063 0.587 1.00 96.25 152 GLU A N 1
ATOM 1112 C CA . GLU A 1 152 ? -9.556 -11.995 0.752 1.00 96.25 152 GLU A CA 1
ATOM 1113 C C . GLU A 1 152 ? -9.275 -12.998 1.882 1.00 96.25 152 GLU A C 1
ATOM 1115 O O . GLU A 1 152 ? -10.160 -13.345 2.661 1.00 96.25 152 GLU A O 1
ATOM 1120 N N . THR A 1 153 ? -8.026 -13.465 1.987 1.00 96.88 153 THR A N 1
ATOM 1121 C CA . THR A 1 153 ? -7.616 -14.473 2.985 1.00 96.88 153 THR A CA 1
ATOM 1122 C C . THR A 1 153 ? -6.943 -13.872 4.218 1.00 96.88 153 THR A C 1
ATOM 1124 O O . THR A 1 153 ? -6.704 -14.577 5.199 1.00 96.88 153 THR A O 1
ATOM 1127 N N . TRP A 1 154 ? -6.635 -12.575 4.167 1.00 97.44 154 TRP A N 1
ATOM 1128 C CA . TRP A 1 154 ? -5.914 -11.819 5.190 1.00 97.44 154 TRP A CA 1
ATOM 1129 C C . TRP A 1 154 ? -4.528 -12.397 5.526 1.00 97.44 154 TRP A C 1
ATOM 1131 O O . TRP A 1 154 ? -4.069 -12.361 6.672 1.00 97.44 154 TRP A O 1
ATOM 1141 N N . ALA A 1 155 ? -3.839 -12.933 4.513 1.00 97.50 155 ALA A N 1
ATOM 1142 C CA . ALA A 1 155 ? -2.556 -13.609 4.671 1.00 97.50 155 ALA A CA 1
ATOM 1143 C C . ALA A 1 155 ? -1.536 -13.230 3.589 1.00 97.50 155 ALA A C 1
ATOM 1145 O O . ALA A 1 155 ? -1.871 -12.904 2.449 1.00 97.50 155 ALA A O 1
ATOM 1146 N N . PHE A 1 156 ? -0.251 -13.328 3.943 1.00 97.62 156 PHE A N 1
ATOM 1147 C CA . PHE A 1 156 ? 0.823 -13.292 2.954 1.00 97.62 156 PHE A CA 1
ATOM 1148 C C . PHE A 1 156 ? 0.798 -14.560 2.102 1.00 97.62 156 PHE A C 1
ATOM 1150 O O . PHE A 1 156 ? 0.703 -15.668 2.636 1.00 97.62 156 PHE A O 1
ATOM 1157 N N . VAL A 1 157 ? 0.945 -14.395 0.789 1.00 96.25 157 VAL A N 1
ATOM 1158 C CA . VAL A 1 157 ? 0.925 -15.496 -0.177 1.00 96.25 157 VAL A CA 1
ATOM 1159 C C . VAL A 1 157 ? 2.193 -15.505 -1.023 1.00 96.25 157 VAL A C 1
ATOM 1161 O O . VAL A 1 157 ? 2.704 -14.463 -1.432 1.00 96.25 157 VAL A O 1
ATOM 1164 N N . ASP A 1 158 ? 2.699 -16.704 -1.306 1.00 89.25 158 ASP A N 1
ATOM 1165 C CA . ASP A 1 158 ? 3.762 -16.893 -2.287 1.00 89.25 158 ASP A CA 1
ATOM 1166 C C . ASP A 1 158 ? 3.126 -17.020 -3.672 1.00 89.25 158 ASP A C 1
ATOM 1168 O O . ASP A 1 158 ? 2.513 -18.037 -4.006 1.00 89.25 158 ASP A O 1
ATOM 1172 N N . ILE A 1 159 ? 3.275 -15.988 -4.499 1.00 75.75 159 ILE A N 1
ATOM 1173 C CA . ILE A 1 159 ? 2.824 -16.049 -5.887 1.00 75.75 159 ILE A CA 1
ATOM 1174 C C . ILE A 1 159 ? 3.954 -16.624 -6.728 1.00 75.75 159 ILE A C 1
ATOM 1176 O O . ILE A 1 159 ? 5.066 -16.096 -6.763 1.00 75.75 159 ILE A O 1
ATOM 1180 N N . LYS A 1 160 ? 3.677 -17.751 -7.389 1.00 63.81 160 LYS A N 1
ATOM 1181 C CA . LYS A 1 160 ? 4.581 -18.269 -8.415 1.00 63.81 160 LYS A CA 1
ATOM 1182 C C . LYS A 1 160 ? 4.590 -17.262 -9.566 1.00 63.81 160 LYS A C 1
ATOM 1184 O O . LYS A 1 160 ? 3.498 -16.921 -10.022 1.00 63.81 160 LYS A O 1
ATOM 1189 N N . PRO A 1 161 ? 5.767 -16.830 -10.054 1.00 55.50 161 PRO A N 1
ATOM 1190 C CA . PRO A 1 161 ? 5.837 -15.984 -11.236 1.00 55.50 161 PRO A CA 1
ATOM 1191 C C . PRO A 1 161 ? 5.016 -16.620 -12.354 1.00 55.50 161 PRO A C 1
ATOM 1193 O O . PRO A 1 161 ? 5.087 -17.843 -12.550 1.00 55.50 161 PRO A O 1
ATOM 1196 N N . ALA A 1 162 ? 4.227 -15.816 -13.063 1.00 55.00 162 ALA A N 1
ATOM 1197 C CA . ALA A 1 162 ? 3.572 -16.296 -14.269 1.00 55.00 162 ALA A CA 1
ATOM 1198 C C . ALA A 1 162 ? 4.663 -16.849 -15.197 1.00 55.00 162 ALA A C 1
ATOM 1200 O O . ALA A 1 162 ? 5.680 -16.191 -15.424 1.00 55.00 162 ALA A O 1
ATOM 1201 N N . ALA A 1 163 ? 4.493 -18.084 -15.677 1.00 41.72 163 ALA A N 1
ATOM 1202 C CA . ALA A 1 163 ? 5.420 -18.652 -16.645 1.00 41.72 163 ALA A CA 1
ATOM 1203 C C . ALA A 1 163 ? 5.529 -17.675 -17.822 1.00 41.72 163 ALA A C 1
ATOM 1205 O O . ALA A 1 163 ? 4.500 -17.244 -18.344 1.00 41.72 163 ALA A O 1
ATOM 1206 N N . ALA A 1 164 ? 6.756 -17.292 -18.183 1.00 42.50 164 ALA A N 1
ATOM 1207 C CA . ALA A 1 164 ? 6.992 -16.436 -19.336 1.00 42.50 164 ALA A CA 1
ATOM 1208 C C . ALA A 1 164 ? 6.307 -17.074 -20.556 1.00 42.50 164 ALA A C 1
ATOM 1210 O O . ALA A 1 164 ? 6.602 -18.225 -20.888 1.00 42.50 164 ALA A O 1
ATOM 1211 N N . ALA A 1 165 ? 5.338 -16.356 -21.125 1.00 37.91 165 ALA A N 1
ATOM 1212 C CA . ALA A 1 165 ? 4.617 -16.751 -22.330 1.00 37.91 165 ALA A CA 1
ATOM 1213 C C . ALA A 1 165 ? 5.488 -16.552 -23.574 1.00 37.91 165 ALA A C 1
ATOM 1215 O O . ALA A 1 165 ? 6.272 -15.573 -23.587 1.00 37.91 165 ALA A O 1
#

Nearest PDB structures (foldseek):
  8adn-assembly1_W  TM=7.315E-01  e=6.758E-05  Vairimorpha necatrix
  6he9-assembly1_2  TM=6.442E-01  e=6.694E-06  Archaeoglobus fulgidus DSM 4304
  7zyj-assembly1_J  TM=6.708E-01  e=4.256E-05  Leishmania tarentolae
  5fmg-assembly1_R  TM=5.490E-01  e=5.467E-03  Plasmodium falciparum
  8env-assembly1_I  TM=1.679E-01  e=8.849E-01  Pseudomonas phage vB_PaeM_E217